Protein AF-A0A847WJ18-F1 (afdb_monomer)

Sequence (61 aa):
MCINRKQLVQRHNPVLQEFDVCSPL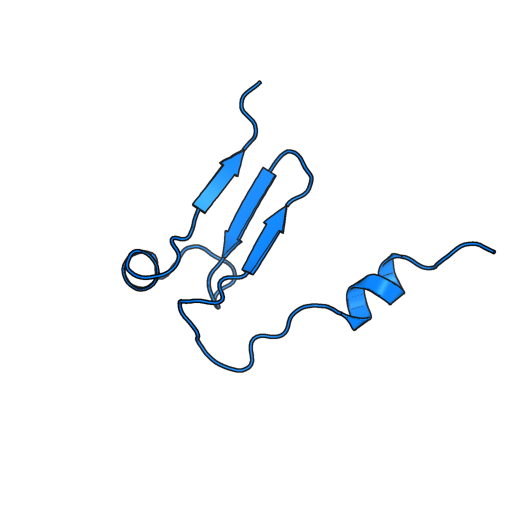SVGNGEFAFTADLTGLQSFLSIYDEAMPLCTQSQWG

Solvent-accessible surface area (backbone atoms only — not comparable to full-atom values): 4057 Å² total; per-residue (Å²): 136,86,80,64,62,67,67,59,52,62,78,65,59,88,78,82,90,67,95,54,55,84,62,61,50,70,49,68,80,90,54,40,37,41,33,19,46,97,86,73,39,76,79,61,48,83,71,15,60,84,70,45,62,64,47,77,47,67,68,79,130

Radius of gyration: 14.3 Å; Cα contacts (8 Å, |Δi|>4): 63; chains: 1; bounding box: 40×23×30 Å

Nearest PDB structures (foldseek):
  8yt8-assembly1_B  TM=4.947E-01  e=8.153E+00  Mus musculus
  7f0f-assembly1_A  TM=4.706E-01  e=5.532E+00  Saccharothrix mutabilis subsp. capreolus
  6rmo-assembly1_D  TM=3.624E-01  e=4.271E+00  Plasmodium falciparum 3D7
  6qvv-assembly1_A  TM=2.852E-01  e=8.153E+00  Toscana virus

pLDDT: mean 91.91, std 7.8, range [54.78, 97.12]

Secondary structure (DSSP, 8-state):
----HHHHHHTT-----S--TT-PEEEE-SSEEEEE-TTSSS--HHHHTTTS---EEE---

Structure (mmCIF, N/CA/C/O backbone):
data_AF-A0A847WJ18-F1
#
_entry.id   AF-A0A847WJ18-F1
#
loop_
_atom_site.group_PDB
_atom_site.id
_atom_site.type_symbol
_atom_site.label_atom_id
_atom_site.label_alt_id
_atom_site.label_comp_id
_atom_site.label_asym_id
_atom_site.label_entity_id
_atom_site.label_seq_id
_atom_site.pdbx_PDB_ins_code
_atom_site.Cartn_x
_atom_site.Cartn_y
_atom_site.Cartn_z
_atom_site.occupancy
_atom_site.B_iso_or_equiv
_atom_site.auth_seq_id
_atom_site.auth_comp_id
_atom_site.auth_asym_id
_atom_site.auth_atom_id
_atom_site.pdbx_PDB_model_num
ATOM 1 N N . MET A 1 1 ? -29.707 3.280 17.711 1.00 73.38 1 MET A N 1
ATOM 2 C CA . MET A 1 1 ? -29.273 2.037 17.033 1.00 73.38 1 MET A CA 1
ATOM 3 C C . MET A 1 1 ? -27.779 2.161 16.769 1.00 73.38 1 MET A C 1
ATOM 5 O O . MET A 1 1 ? -27.381 3.177 16.215 1.00 73.38 1 MET A O 1
ATOM 9 N N . CYS A 1 2 ? -26.949 1.225 17.233 1.00 88.19 2 CYS A N 1
ATOM 10 C CA . CYS A 1 2 ? -25.496 1.296 17.030 1.00 88.19 2 CYS A CA 1
ATOM 11 C C . CYS A 1 2 ? -25.121 0.666 15.680 1.00 88.19 2 CYS A C 1
ATOM 13 O O . CYS A 1 2 ? -25.656 -0.384 15.331 1.00 88.19 2 CYS A O 1
ATOM 15 N N . ILE A 1 3 ? -24.218 1.294 14.923 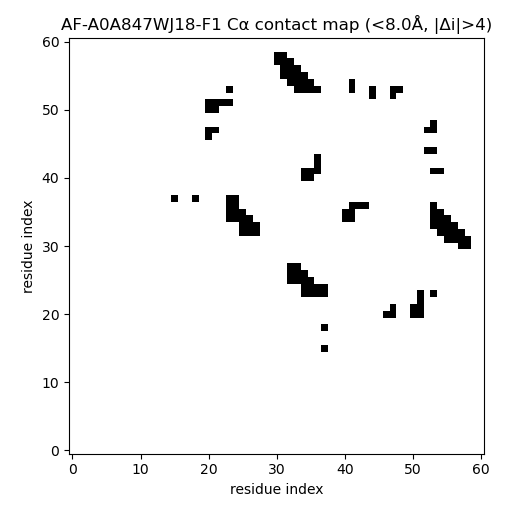1.00 95.19 3 ILE A N 1
ATOM 16 C CA . ILE A 1 3 ? -23.754 0.781 13.628 1.00 95.19 3 ILE A CA 1
ATOM 17 C C . ILE A 1 3 ? -22.563 -0.165 13.811 1.00 95.19 3 ILE A C 1
ATOM 19 O O . ILE A 1 3 ? -21.600 0.162 14.507 1.00 95.19 3 ILE A O 1
ATOM 23 N N . ASN A 1 4 ? -22.584 -1.325 13.148 1.00 96.50 4 ASN A N 1
ATOM 24 C CA . ASN A 1 4 ? -21.415 -2.201 13.077 1.00 96.50 4 ASN A CA 1
ATOM 25 C C . ASN A 1 4 ? -20.404 -1.639 12.063 1.00 96.50 4 ASN A C 1
ATOM 27 O O . ASN A 1 4 ? -20.433 -1.965 10.875 1.00 96.50 4 ASN A O 1
ATOM 31 N N . ARG A 1 5 ? -19.505 -0.772 12.543 1.00 95.31 5 ARG A N 1
ATOM 32 C CA . ARG A 1 5 ? -18.499 -0.089 11.711 1.00 95.31 5 ARG A CA 1
ATOM 33 C C . ARG A 1 5 ? -17.569 -1.068 10.996 1.00 95.31 5 ARG A C 1
ATOM 35 O O . ARG A 1 5 ? -17.267 -0.860 9.828 1.00 95.31 5 ARG A O 1
ATOM 42 N N . LYS A 1 6 ? -17.152 -2.144 11.674 1.00 95.44 6 LYS A N 1
ATOM 43 C CA . LYS A 1 6 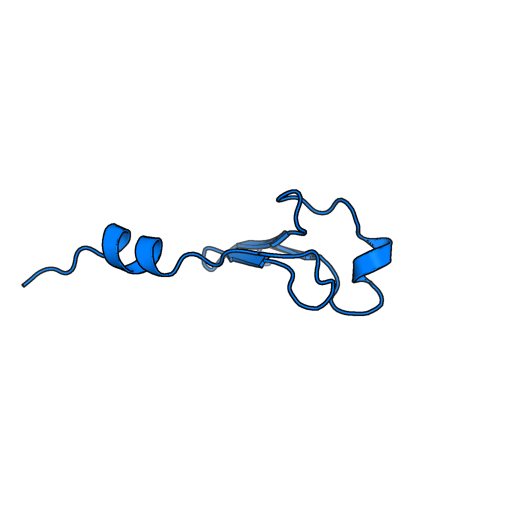? -16.236 -3.143 11.106 1.00 95.44 6 LYS A CA 1
ATOM 44 C C . LYS A 1 6 ? -16.855 -3.814 9.882 1.00 95.44 6 LYS A C 1
ATOM 46 O O . LYS A 1 6 ? -16.240 -3.819 8.823 1.00 95.44 6 LYS A O 1
ATOM 51 N N . GLN A 1 7 ? -18.083 -4.313 10.017 1.00 97.12 7 GLN A N 1
ATOM 52 C CA . GLN A 1 7 ? -18.789 -4.965 8.913 1.00 97.12 7 GLN A CA 1
ATOM 53 C C . GLN A 1 7 ? -19.046 -4.000 7.747 1.00 97.12 7 GLN A C 1
ATOM 55 O O . GLN A 1 7 ? -18.887 -4.381 6.589 1.00 97.12 7 GLN A O 1
ATOM 60 N N . LEU A 1 8 ? -19.415 -2.748 8.043 1.00 95.12 8 LEU A N 1
ATOM 61 C CA . LEU A 1 8 ? -19.651 -1.744 7.007 1.00 95.12 8 LEU A CA 1
ATOM 62 C C . LEU A 1 8 ? -18.380 -1.429 6.205 1.00 95.12 8 LEU A C 1
ATOM 64 O O . LEU A 1 8 ? -18.439 -1.392 4.978 1.00 95.12 8 LEU A O 1
ATOM 68 N N . VAL A 1 9 ? -17.249 -1.207 6.881 1.00 94.44 9 VAL A N 1
ATOM 69 C CA . VAL A 1 9 ? -15.969 -0.899 6.223 1.00 94.44 9 VAL A CA 1
ATOM 70 C C . VAL A 1 9 ? -15.479 -2.097 5.413 1.00 94.44 9 VAL A C 1
ATOM 72 O O . VAL A 1 9 ? -15.150 -1.930 4.246 1.00 94.44 9 VAL A O 1
ATOM 75 N N . GLN A 1 10 ? -15.535 -3.309 5.978 1.00 96.12 10 GLN A N 1
ATOM 76 C CA . GLN A 1 10 ? -15.073 -4.530 5.305 1.00 96.12 10 GLN A CA 1
ATOM 77 C C . GLN A 1 10 ? -15.764 -4.786 3.959 1.00 96.12 10 GLN A C 1
ATOM 79 O O . GLN A 1 10 ? -15.120 -5.263 3.029 1.00 96.12 10 GLN A O 1
ATOM 84 N N . ARG A 1 11 ? -17.054 -4.439 3.824 1.00 96.19 11 ARG A N 1
ATOM 85 C CA . ARG A 1 11 ? -17.787 -4.566 2.550 1.00 96.19 11 ARG A CA 1
ATOM 86 C C . ARG A 1 11 ? -17.205 -3.688 1.431 1.00 96.19 11 ARG A C 1
ATOM 88 O O . ARG A 1 11 ? -17.458 -3.962 0.266 1.00 96.19 11 ARG A O 1
ATOM 95 N N . HIS A 1 12 ? -16.472 -2.635 1.780 1.00 95.12 12 HIS A N 1
ATOM 96 C CA . HIS A 1 12 ? -15.924 -1.652 0.845 1.00 95.12 12 HIS A CA 1
ATOM 97 C C . HIS A 1 12 ? -14.390 -1.647 0.845 1.00 95.12 12 HIS A C 1
ATOM 99 O O . HIS A 1 12 ? -13.787 -0.648 0.462 1.00 95.12 12 HIS A O 1
ATOM 105 N N . ASN A 1 13 ? -13.752 -2.738 1.285 1.00 93.44 13 ASN A N 1
ATOM 106 C CA . ASN A 1 13 ? -12.308 -2.880 1.146 1.00 93.44 13 ASN A CA 1
ATOM 107 C C . ASN A 1 13 ? -11.923 -2.754 -0.340 1.00 93.44 13 ASN A C 1
ATOM 109 O O . ASN A 1 13 ? -12.508 -3.463 -1.164 1.00 93.44 13 ASN A O 1
ATOM 113 N N . PRO A 1 14 ? -10.950 -1.896 -0.692 1.00 91.31 14 PRO A N 1
ATOM 114 C CA . PRO A 1 14 ? -10.419 -1.840 -2.046 1.00 91.31 14 PRO A CA 1
ATOM 115 C C . PRO A 1 14 ? -9.871 -3.205 -2.472 1.00 91.31 14 PRO A C 1
ATOM 117 O O . PRO A 1 14 ? -9.206 -3.885 -1.689 1.00 91.31 14 PRO A O 1
ATOM 120 N N . VAL A 1 15 ? -10.147 -3.599 -3.715 1.00 91.38 15 VAL A N 1
ATOM 121 C CA . VAL A 1 15 ? -9.618 -4.822 -4.329 1.00 91.38 15 VAL A CA 1
ATOM 122 C C . VAL A 1 15 ? -8.931 -4.424 -5.624 1.00 91.38 15 VAL A C 1
ATOM 124 O O . VAL A 1 15 ? -9.586 -3.939 -6.544 1.00 91.38 15 VAL A O 1
ATOM 127 N N . LEU A 1 16 ? -7.618 -4.636 -5.690 1.00 90.56 16 LEU A N 1
ATOM 128 C CA . LEU A 1 16 ? -6.859 -4.496 -6.928 1.00 90.56 16 LEU A CA 1
ATOM 129 C C . LEU A 1 16 ? -7.115 -5.730 -7.798 1.00 90.56 16 LEU A C 1
ATOM 131 O O . LEU A 1 16 ? -6.890 -6.857 -7.359 1.00 90.56 16 LEU A O 1
ATOM 135 N N . GLN A 1 17 ? -7.627 -5.515 -9.008 1.00 94.00 17 GLN A N 1
ATOM 136 C CA . GLN A 1 17 ? -7.872 -6.587 -9.983 1.00 94.00 17 GLN A CA 1
ATOM 137 C C . GLN A 1 17 ? -6.689 -6.783 -10.932 1.00 94.00 17 GLN A C 1
ATOM 139 O O . GLN A 1 17 ? -6.484 -7.876 -11.452 1.00 94.00 17 GLN A O 1
ATOM 144 N N . GLU A 1 18 ? -5.900 -5.731 -11.122 1.00 94.38 18 GLU A N 1
ATOM 145 C CA . GLU A 1 18 ? -4.725 -5.705 -11.976 1.00 94.38 18 GLU A CA 1
ATOM 146 C C . GLU A 1 18 ? -3.664 -4.776 -11.385 1.00 94.38 18 GLU A C 1
ATOM 148 O O . GLU A 1 18 ? -3.933 -4.003 -10.460 1.00 94.38 18 GLU A O 1
ATOM 153 N N . PHE A 1 19 ? -2.440 -4.892 -11.895 1.00 92.69 19 PHE A N 1
ATOM 154 C CA . PHE A 1 19 ? -1.364 -3.991 -11.517 1.00 92.69 19 PHE A CA 1
ATOM 155 C C . PHE A 1 19 ? -1.551 -2.633 -12.194 1.00 92.69 19 PHE A C 1
ATOM 157 O O . PHE A 1 19 ? -1.528 -2.551 -13.420 1.00 92.69 19 PHE A O 1
ATOM 164 N N . ASP A 1 20 ? -1.684 -1.582 -11.386 1.00 93.69 20 ASP A N 1
ATOM 165 C CA . ASP A 1 20 ? -1.791 -0.198 -11.839 1.00 93.69 20 ASP A CA 1
ATOM 166 C C . ASP A 1 20 ? -0.891 0.709 -10.986 1.00 93.69 20 ASP A C 1
ATOM 168 O O . ASP A 1 20 ? -1.014 0.790 -9.758 1.00 93.69 20 ASP A O 1
ATOM 172 N N . VAL A 1 21 ? 0.031 1.395 -11.660 1.00 94.12 21 VAL A N 1
ATOM 173 C CA . VAL A 1 21 ? 1.014 2.302 -11.050 1.00 94.12 21 VAL A CA 1
ATOM 174 C C . VAL A 1 21 ? 0.384 3.610 -10.567 1.00 94.12 21 VAL A C 1
ATOM 176 O O . VAL A 1 21 ? 0.943 4.288 -9.710 1.00 94.12 21 VAL A O 1
ATOM 179 N N . CYS A 1 22 ? -0.805 3.947 -11.069 1.00 94.38 22 CYS A N 1
ATOM 180 C CA . CYS A 1 22 ? -1.582 5.114 -10.656 1.00 94.38 22 CYS A CA 1
ATOM 181 C C . CYS A 1 22 ? -2.545 4.810 -9.498 1.00 94.38 22 CYS A C 1
ATOM 183 O O . CYS A 1 22 ? -3.241 5.713 -9.036 1.00 94.38 22 CYS A O 1
ATOM 185 N N . SER A 1 23 ? -2.591 3.562 -9.021 1.00 94.12 23 SER A N 1
ATOM 186 C CA . SER A 1 23 ? -3.524 3.125 -7.977 1.00 94.12 23 SER A CA 1
ATOM 187 C C . SER A 1 23 ? -2.838 2.402 -6.802 1.00 94.12 23 SER A C 1
ATOM 189 O O . SER A 1 23 ? -3.275 1.309 -6.425 1.00 94.12 23 SER A O 1
ATOM 191 N N . PRO A 1 24 ? -1.770 2.955 -6.182 1.00 94.56 24 PRO A N 1
ATOM 192 C CA . PRO A 1 24 ? -1.219 2.366 -4.964 1.00 94.56 24 PRO A CA 1
ATOM 193 C C . PRO A 1 24 ? -2.201 2.497 -3.786 1.00 94.56 24 PRO A C 1
ATOM 195 O O . PRO A 1 24 ? -3.021 3.417 -3.727 1.00 94.56 24 PRO A O 1
ATOM 198 N N . LEU A 1 25 ? -2.117 1.586 -2.812 1.00 94.75 25 LEU A N 1
ATOM 199 C CA . LEU A 1 25 ? -3.015 1.575 -1.655 1.00 94.75 25 LEU A CA 1
ATOM 200 C C . LEU A 1 25 ? -2.386 2.321 -0.476 1.00 94.75 25 LEU A C 1
ATOM 202 O O . LEU A 1 25 ? -1.388 1.871 0.083 1.00 94.75 25 LEU A O 1
ATOM 206 N N . SER A 1 26 ? -3.009 3.416 -0.039 1.00 93.94 26 SER A N 1
ATOM 207 C CA . SER A 1 26 ? -2.606 4.126 1.180 1.00 93.94 26 SER A CA 1
ATOM 208 C C . SER A 1 26 ? -3.459 3.726 2.381 1.00 93.94 26 SER A C 1
ATOM 210 O O . SER A 1 26 ? -4.689 3.784 2.341 1.00 93.94 26 SER A O 1
ATOM 212 N N . VAL A 1 27 ? -2.801 3.374 3.484 1.00 92.94 27 VAL A N 1
ATOM 213 C CA . VAL A 1 27 ? -3.431 3.156 4.790 1.00 92.94 27 VAL A CA 1
ATOM 214 C C . VAL A 1 27 ? -2.875 4.138 5.807 1.00 92.94 27 VAL A C 1
ATOM 216 O O . VAL A 1 27 ? -1.692 4.469 5.786 1.00 92.94 27 VAL A O 1
ATOM 219 N N . GLY A 1 28 ? -3.725 4.596 6.721 1.00 92.44 28 GLY A N 1
ATOM 220 C CA . GLY A 1 28 ? -3.298 5.483 7.789 1.00 92.44 28 GLY A CA 1
ATOM 221 C C . GLY A 1 28 ? -4.263 5.503 8.961 1.00 92.44 28 GLY A C 1
ATOM 222 O O .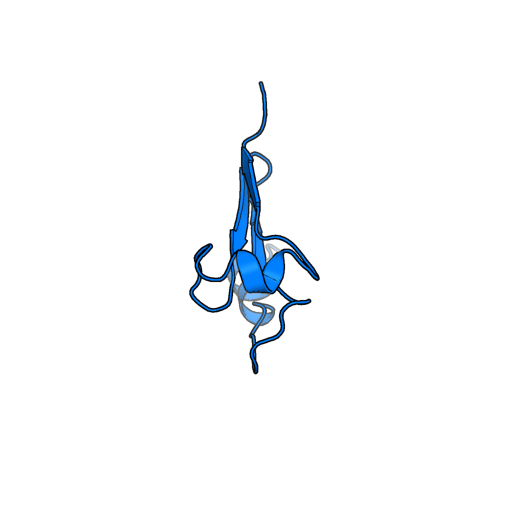 GLY A 1 28 ? -5.414 5.076 8.854 1.00 92.44 28 GLY A O 1
ATOM 223 N N . ASN A 1 29 ? -3.770 5.976 10.099 1.00 91.44 29 ASN A N 1
ATOM 224 C CA . ASN A 1 29 ? -4.514 6.030 11.361 1.00 91.44 29 ASN A CA 1
ATOM 225 C C . ASN A 1 29 ? -4.605 7.449 11.950 1.00 91.44 29 ASN A C 1
ATOM 227 O O . ASN A 1 29 ? -4.988 7.597 13.106 1.00 91.44 29 ASN A O 1
ATOM 231 N N . GLY A 1 30 ? -4.251 8.467 11.162 1.00 88.62 30 GLY A N 1
ATOM 232 C CA . GLY A 1 30 ? -4.181 9.870 11.578 1.00 88.62 30 GLY A CA 1
ATOM 233 C C . GLY A 1 30 ? -2.757 10.348 11.856 1.00 88.62 30 GLY A C 1
ATOM 234 O O . GLY A 1 30 ? -2.430 11.456 11.473 1.00 88.62 30 GLY A O 1
ATOM 235 N N . GLU A 1 31 ? -1.903 9.488 12.415 1.00 92.06 31 GLU A N 1
ATOM 236 C CA . GLU A 1 31 ? -0.528 9.833 12.833 1.00 92.06 31 GLU A CA 1
ATOM 237 C C . GLU A 1 31 ? 0.549 9.161 11.969 1.00 92.06 31 GLU A C 1
ATOM 239 O O . GLU A 1 31 ? 1.733 9.498 11.998 1.00 92.06 31 GLU A O 1
ATOM 244 N N . PHE A 1 32 ? 0.135 8.160 11.204 1.00 92.38 32 PHE A N 1
ATOM 245 C CA . PHE A 1 32 ? 0.966 7.404 10.292 1.00 92.38 32 PHE A CA 1
ATOM 246 C C . PHE A 1 32 ? 0.201 7.184 8.995 1.00 92.38 32 PHE A C 1
ATOM 248 O O . PHE A 1 32 ? -0.999 6.887 9.019 1.00 92.38 32 PHE A O 1
ATOM 255 N N . ALA A 1 33 ? 0.910 7.301 7.879 1.00 94.44 33 ALA A N 1
ATOM 256 C CA . ALA A 1 33 ? 0.441 6.973 6.548 1.00 94.44 33 ALA A CA 1
ATOM 257 C C . ALA A 1 33 ? 1.496 6.130 5.821 1.00 94.44 33 ALA A C 1
ATOM 259 O O . ALA A 1 33 ? 2.683 6.460 5.809 1.00 94.44 33 ALA A O 1
ATOM 260 N N . PHE A 1 34 ? 1.044 5.052 5.192 1.00 95.62 34 PHE A N 1
ATOM 261 C CA . PHE A 1 34 ? 1.867 4.147 4.403 1.00 95.62 34 PHE A CA 1
ATOM 262 C C . PHE A 1 34 ? 1.184 3.865 3.077 1.00 95.62 34 PH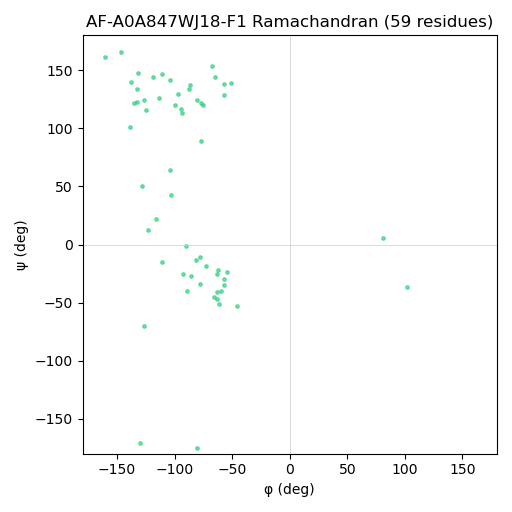E A C 1
ATOM 264 O O . PHE A 1 34 ? 0.054 3.375 3.053 1.00 95.62 34 PHE A O 1
ATOM 271 N N . THR A 1 35 ? 1.879 4.167 1.988 1.00 96.12 35 THR A N 1
ATOM 272 C CA . THR A 1 35 ? 1.450 3.839 0.631 1.00 96.12 35 THR A CA 1
ATOM 273 C C . THR A 1 35 ? 2.186 2.588 0.171 1.00 96.12 35 THR A C 1
ATOM 275 O O . THR A 1 35 ? 3.418 2.578 0.130 1.00 96.12 35 THR A O 1
ATOM 278 N N . ALA A 1 36 ? 1.423 1.546 -0.147 1.00 95.69 36 ALA A N 1
ATOM 279 C CA . ALA A 1 36 ? 1.899 0.233 -0.551 1.00 95.69 36 ALA A CA 1
ATOM 280 C C . ALA A 1 36 ? 1.603 -0.039 -2.031 1.00 95.69 36 ALA A C 1
ATOM 282 O O . ALA A 1 36 ? 0.557 0.362 -2.550 1.00 95.69 36 ALA A O 1
ATOM 283 N N . ASP A 1 37 ? 2.496 -0.779 -2.681 1.00 95.31 37 ASP A N 1
ATOM 284 C CA . ASP A 1 37 ? 2.219 -1.415 -3.966 1.00 95.31 37 ASP A CA 1
ATOM 285 C C . ASP A 1 37 ? 1.434 -2.733 -3.792 1.00 95.31 37 ASP A C 1
ATOM 287 O O . ASP A 1 37 ? 1.034 -3.115 -2.687 1.00 95.31 37 ASP A O 1
ATOM 291 N N . LEU A 1 38 ? 1.223 -3.453 -4.900 1.00 93.25 38 LEU A N 1
ATOM 292 C CA . LEU A 1 38 ? 0.490 -4.726 -4.949 1.00 93.25 38 LEU A CA 1
ATOM 293 C C . LEU A 1 38 ? 1.014 -5.803 -3.980 1.00 93.25 38 LEU A C 1
ATOM 295 O O . LEU A 1 38 ? 0.274 -6.719 -3.625 1.00 93.25 38 LEU A O 1
ATOM 299 N N . THR A 1 39 ? 2.282 -5.725 -3.566 1.00 94.25 39 THR A N 1
ATOM 300 C CA . THR A 1 39 ? 2.901 -6.672 -2.625 1.0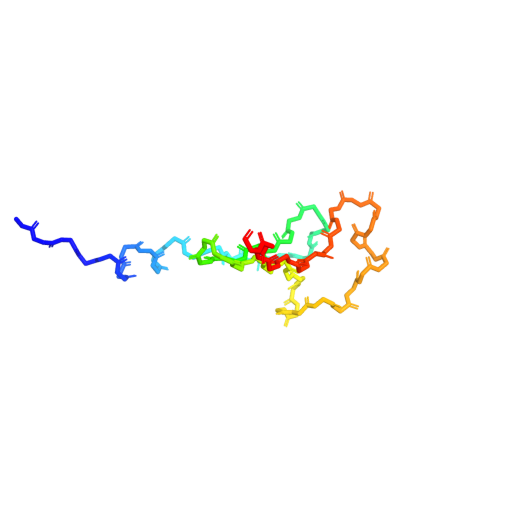0 94.25 39 THR A CA 1
ATOM 301 C C . THR A 1 39 ? 2.491 -6.406 -1.177 1.00 94.25 39 THR A C 1
ATOM 303 O O . THR A 1 39 ? 2.767 -7.222 -0.299 1.00 94.25 39 THR A O 1
ATOM 306 N N . GLY A 1 40 ? 1.839 -5.270 -0.914 1.00 93.44 40 GLY A N 1
ATOM 307 C CA . GLY A 1 40 ? 1.563 -4.776 0.432 1.00 93.44 40 GLY A CA 1
ATOM 308 C C . GLY A 1 40 ? 2.753 -4.053 1.070 1.00 93.44 40 GLY A C 1
ATOM 309 O O . GLY A 1 40 ? 2.667 -3.674 2.236 1.00 93.44 40 GLY A O 1
ATOM 310 N N . LEU A 1 41 ? 3.844 -3.847 0.324 1.00 96.00 41 LEU A N 1
ATOM 311 C CA . LEU A 1 41 ? 5.061 -3.153 0.751 1.00 96.00 41 LEU A CA 1
ATOM 312 C C . LEU A 1 41 ? 5.472 -2.083 -0.278 1.00 96.00 41 LEU A C 1
ATOM 314 O O . LEU A 1 41 ? 4.715 -1.762 -1.188 1.00 96.00 41 LEU A O 1
ATOM 318 N N . GLN A 1 42 ? 6.660 -1.498 -0.109 1.00 96.25 42 GLN A N 1
ATOM 319 C CA . GLN A 1 42 ? 7.259 -0.525 -1.032 1.00 96.25 42 GLN A CA 1
ATOM 320 C C . GLN A 1 42 ? 8.359 -1.199 -1.861 1.00 96.25 42 GLN A C 1
ATOM 322 O O . GLN A 1 42 ? 9.541 -0.901 -1.708 1.00 96.25 42 GLN A O 1
ATOM 327 N N . SER A 1 43 ? 7.970 -2.175 -2.680 1.00 95.75 43 SER A N 1
ATOM 328 C CA . SER A 1 43 ? 8.880 -3.061 -3.416 1.00 95.75 43 SER A CA 1
ATOM 329 C C . SER A 1 43 ? 9.271 -2.493 -4.782 1.00 95.75 43 SER A C 1
ATOM 331 O O . SER A 1 43 ? 10.430 -2.580 -5.182 1.00 95.75 43 SER A O 1
ATOM 333 N N . PHE A 1 44 ? 8.322 -1.889 -5.500 1.00 95.19 44 PHE A N 1
ATOM 334 C CA . PHE A 1 44 ? 8.493 -1.435 -6.886 1.00 95.19 44 PHE A CA 1
ATOM 335 C C . PHE A 1 44 ? 8.687 0.085 -7.017 1.00 95.19 4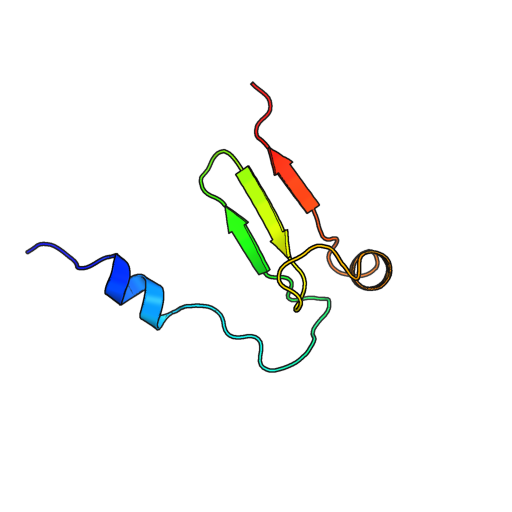4 PHE A C 1
ATOM 337 O O . PHE A 1 44 ? 8.120 0.706 -7.912 1.00 95.19 44 PHE A O 1
ATOM 344 N N . LEU A 1 45 ? 9.500 0.688 -6.145 1.00 94.56 45 LEU A N 1
ATOM 345 C CA . LEU A 1 45 ? 9.710 2.146 -6.060 1.00 94.56 45 LEU A CA 1
ATOM 346 C C . LEU A 1 45 ? 9.938 2.815 -7.426 1.00 94.56 45 LEU A C 1
ATOM 348 O O . LEU A 1 45 ? 9.176 3.696 -7.808 1.00 94.56 45 LEU A O 1
ATOM 352 N N . SER A 1 46 ? 10.898 2.319 -8.213 1.00 94.88 46 SER A N 1
ATOM 353 C CA . SER A 1 46 ? 11.250 2.920 -9.507 1.00 94.88 46 SER A CA 1
ATOM 354 C C . SER A 1 46 ? 10.120 2.892 -10.537 1.00 94.88 46 SER A C 1
ATOM 356 O O . SER A 1 46 ? 10.109 3.708 -11.448 1.00 94.88 46 SER A O 1
ATOM 358 N N . ILE A 1 47 ? 9.189 1.940 -10.424 1.00 94.50 47 ILE A N 1
ATOM 359 C CA . ILE A 1 47 ? 8.033 1.840 -11.324 1.00 94.50 47 ILE A CA 1
ATOM 360 C C . ILE A 1 47 ? 6.973 2.885 -10.939 1.00 94.50 47 ILE A C 1
ATOM 362 O O . ILE A 1 47 ? 6.289 3.428 -11.801 1.00 94.50 47 ILE A O 1
ATOM 366 N N . TYR A 1 48 ? 6.846 3.173 -9.643 1.00 95.44 48 TYR A N 1
ATOM 367 C CA . TYR A 1 48 ? 5.863 4.111 -9.103 1.00 95.44 48 TYR A CA 1
ATOM 368 C C . TYR A 1 48 ? 6.339 5.572 -9.116 1.00 95.44 48 TYR A C 1
ATOM 370 O O . TYR A 1 48 ? 5.501 6.467 -9.214 1.00 95.44 48 TYR A O 1
ATOM 378 N N . ASP A 1 49 ? 7.650 5.830 -9.065 1.00 93.38 49 ASP A N 1
ATOM 379 C CA . ASP A 1 49 ? 8.233 7.183 -9.014 1.00 93.38 49 ASP A CA 1
ATOM 380 C C . ASP A 1 49 ? 7.817 8.085 -10.191 1.00 93.38 49 ASP A C 1
ATOM 382 O O . ASP A 1 49 ? 7.702 9.299 -10.028 1.00 93.38 49 ASP A O 1
ATOM 386 N N . GLU A 1 50 ? 7.550 7.508 -11.365 1.00 88.56 50 GLU A N 1
ATOM 387 C CA . GLU A 1 50 ? 7.138 8.256 -12.561 1.00 88.56 50 GLU A CA 1
ATOM 388 C C . GLU A 1 50 ? 5.638 8.617 -12.584 1.00 88.56 50 GLU A C 1
ATOM 390 O O . GLU A 1 50 ? 5.225 9.455 -13.388 1.00 88.56 50 GLU A O 1
ATOM 395 N N . ALA A 1 51 ? 4.820 8.011 -11.713 1.00 92.38 51 ALA A N 1
ATOM 396 C CA . ALA A 1 51 ? 3.363 8.170 -11.705 1.00 92.38 51 ALA A CA 1
ATOM 397 C C . ALA A 1 51 ? 2.818 8.601 -10.333 1.00 92.38 51 ALA A C 1
ATOM 399 O O . ALA A 1 51 ? 2.359 9.733 -10.169 1.00 92.38 51 ALA A O 1
ATOM 400 N N . MET A 1 52 ? 2.865 7.711 -9.340 1.00 92.56 52 MET A N 1
ATOM 401 C CA . MET A 1 52 ? 2.454 7.978 -7.960 1.00 92.56 52 MET A CA 1
ATOM 402 C C . MET A 1 52 ? 3.443 7.330 -6.983 1.00 92.56 52 MET A C 1
ATOM 404 O O . MET A 1 52 ? 3.339 6.130 -6.730 1.00 92.56 52 MET A O 1
ATOM 408 N N . PRO A 1 53 ? 4.376 8.099 -6.393 1.00 93.12 53 PRO A N 1
ATOM 409 C CA . PRO A 1 53 ? 5.434 7.537 -5.564 1.00 93.12 53 PRO A CA 1
ATOM 410 C C . PRO A 1 53 ? 4.888 6.871 -4.296 1.00 93.12 53 PRO A C 1
ATOM 412 O O . PRO A 1 53 ? 3.938 7.344 -3.659 1.00 93.12 53 PRO A O 1
ATOM 415 N N . LEU A 1 54 ? 5.534 5.772 -3.905 1.00 96.38 54 LEU A N 1
ATOM 416 C CA . LEU A 1 54 ? 5.246 5.086 -2.651 1.00 96.38 54 LEU A CA 1
ATOM 417 C C . LEU A 1 54 ? 5.956 5.815 -1.509 1.00 96.38 54 LEU A C 1
ATOM 419 O O . LEU A 1 54 ? 7.172 5.984 -1.532 1.00 96.38 54 LEU A O 1
ATOM 423 N N . CYS A 1 55 ? 5.203 6.227 -0.493 1.00 94.31 55 CYS A N 1
ATOM 424 C CA . CYS A 1 55 ? 5.729 7.017 0.614 1.00 94.31 55 CYS A CA 1
ATOM 425 C C . CYS A 1 55 ? 5.298 6.458 1.966 1.00 94.31 55 CYS A C 1
ATOM 427 O O . CYS A 1 55 ? 4.193 5.938 2.133 1.00 94.31 55 CYS A O 1
ATOM 429 N N . THR A 1 56 ? 6.175 6.625 2.951 1.00 94.81 56 THR A N 1
ATOM 430 C CA . THR A 1 56 ? 5.851 6.458 4.368 1.00 94.81 56 THR A CA 1
ATOM 431 C C . THR A 1 56 ? 5.961 7.818 5.033 1.00 94.81 56 THR A C 1
ATOM 433 O O . THR A 1 56 ? 6.991 8.480 4.915 1.00 94.81 56 THR A O 1
ATOM 436 N N . GLN A 1 57 ? 4.910 8.244 5.722 1.00 91.44 57 GLN A N 1
ATOM 437 C CA . GLN A 1 57 ? 4.918 9.465 6.517 1.00 91.44 57 GLN A CA 1
ATOM 438 C C . GLN A 1 57 ? 4.473 9.136 7.937 1.00 91.44 57 GLN A C 1
ATOM 440 O O . GLN A 1 57 ? 3.397 8.585 8.157 1.00 91.44 57 GLN A O 1
ATOM 445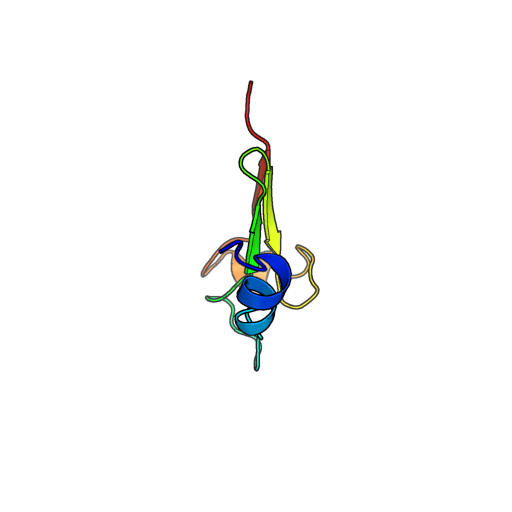 N N . SER A 1 58 ? 5.309 9.483 8.905 1.00 86.62 58 SER A N 1
ATOM 446 C CA . SER A 1 58 ? 4.939 9.578 10.315 1.00 86.62 58 SER A CA 1
ATOM 447 C C . SER A 1 58 ? 4.807 11.054 10.667 1.00 86.62 58 SER A C 1
ATOM 449 O O . SER A 1 58 ? 5.607 11.860 10.184 1.00 86.62 58 SER A O 1
ATOM 451 N N . GLN A 1 59 ? 3.821 11.413 11.487 1.00 75.88 59 GLN A N 1
ATOM 452 C CA . GLN A 1 59 ? 3.662 12.777 11.981 1.00 75.88 59 GLN A CA 1
ATOM 453 C C . GLN A 1 59 ? 4.976 13.289 12.584 1.00 75.88 59 GLN A C 1
ATOM 455 O O . GLN A 1 59 ? 5.690 12.560 13.278 1.00 75.88 59 GLN A O 1
ATOM 460 N N . TRP A 1 60 ? 5.298 14.549 12.307 1.00 56.38 60 TRP A N 1
ATOM 461 C CA . TRP A 1 60 ? 6.348 15.268 13.013 1.00 56.38 60 TRP A CA 1
ATOM 462 C C . TRP A 1 60 ? 5.680 16.026 14.155 1.00 56.38 60 TRP A C 1
ATOM 464 O O . TRP A 1 60 ? 4.884 16.909 13.861 1.00 56.38 60 TRP A O 1
ATOM 474 N N . GLY A 1 61 ? 5.990 15.617 15.393 1.00 54.78 61 GLY A N 1
ATOM 475 C CA . GLY A 1 61 ? 5.745 16.306 16.676 1.00 54.78 61 GLY A CA 1
ATOM 476 C C . GLY A 1 61 ? 4.724 17.436 16.704 1.00 54.78 61 GLY A C 1
ATOM 477 O O . GLY A 1 61 ? 5.067 18.528 16.204 1.00 54.78 61 GLY A O 1
#

Mean p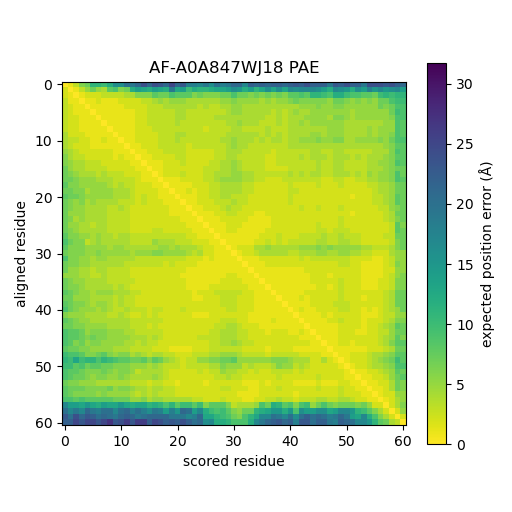redicted aligned error: 4.35 Å

Foldseek 3Di:
DDDPPVVVVVVVPDDDPDFDLQDWDWDDDVFKIWTHGPVRHQDPQVSNVVHHGTDIDGDDD